Protein AF-A0A938M9D9-F1 (afdb_monomer_lite)

Foldseek 3Di:
DVVVVVVVVVVVVVVVVVPPDDPPPPPVVPVFWDKDFQDFCADPVRHTDGDIDIGGPDDDDDD

Structure (mmCIF, N/CA/C/O backbone):
data_AF-A0A938M9D9-F1
#
_entry.id   AF-A0A938M9D9-F1
#
loop_
_atom_site.group_PDB
_atom_site.id
_atom_site.type_symbol
_atom_site.label_atom_id
_atom_site.label_alt_id
_atom_site.label_comp_id
_atom_site.label_asym_id
_atom_site.label_entity_id
_atom_site.label_seq_id
_atom_site.pdbx_PDB_ins_code
_atom_site.Cartn_x
_atom_site.Cartn_y
_atom_site.Cartn_z
_atom_site.occupancy
_atom_site.B_iso_or_equiv
_atom_site.auth_seq_id
_atom_site.auth_comp_id
_atom_site.auth_asym_id
_atom_site.auth_atom_id
_atom_site.pdbx_PDB_model_num
ATOM 1 N N . MET A 1 1 ? -0.104 -38.515 -43.897 1.00 68.62 1 MET A N 1
ATOM 2 C CA . MET A 1 1 ? -1.206 -37.600 -43.517 1.00 68.62 1 MET 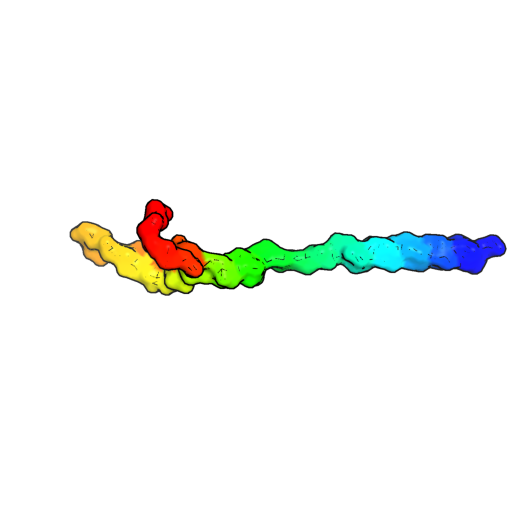A CA 1
ATOM 3 C C . MET A 1 1 ? -1.379 -37.501 -41.999 1.00 68.62 1 MET A C 1
ATOM 5 O O . MET A 1 1 ? -0.955 -36.497 -41.460 1.00 68.62 1 MET A O 1
ATOM 9 N N . ARG A 1 2 ? -1.870 -38.516 -41.263 1.00 78.06 2 ARG A N 1
ATOM 10 C CA . ARG A 1 2 ? -2.162 -38.421 -39.802 1.00 78.06 2 ARG A CA 1
ATOM 11 C C . ARG A 1 2 ? -1.002 -37.937 -38.906 1.00 78.06 2 ARG A C 1
ATOM 13 O O . ARG A 1 2 ? -1.230 -37.197 -37.960 1.00 78.06 2 ARG A O 1
ATOM 20 N N . ARG A 1 3 ? 0.243 -38.311 -39.225 1.00 79.12 3 ARG A N 1
ATOM 21 C CA . ARG A 1 3 ? 1.447 -37.875 -38.486 1.00 79.12 3 ARG A CA 1
ATOM 22 C C . ARG A 1 3 ? 1.771 -36.383 -38.671 1.00 79.12 3 ARG A C 1
ATOM 24 O O . ARG A 1 3 ? 2.276 -35.766 -37.745 1.00 79.12 3 ARG A O 1
ATOM 31 N N . LEU A 1 4 ? 1.431 -35.808 -39.829 1.00 85.19 4 LEU A N 1
ATOM 32 C CA . LEU A 1 4 ? 1.620 -34.378 -40.109 1.00 85.19 4 LEU A CA 1
ATOM 33 C C . LEU A 1 4 ? 0.639 -33.524 -39.298 1.00 85.19 4 LEU A C 1
ATOM 35 O O . LEU A 1 4 ? 1.043 -32.528 -38.715 1.00 85.19 4 LEU A O 1
ATOM 39 N N . TRP A 1 5 ? -0.618 -33.963 -39.181 1.00 85.81 5 TRP A N 1
ATOM 40 C CA . TRP A 1 5 ? -1.631 -33.287 -38.361 1.00 85.81 5 TRP A CA 1
ATOM 41 C C . TRP A 1 5 ? -1.272 -33.275 -36.869 1.00 85.81 5 TRP A C 1
ATOM 43 O O . TRP A 1 5 ? -1.444 -32.257 -36.207 1.00 85.81 5 TRP A O 1
ATOM 53 N N . LEU A 1 6 ? -0.711 -34.374 -36.353 1.00 87.75 6 LEU A N 1
ATOM 54 C CA . LEU A 1 6 ? -0.237 -34.450 -34.965 1.00 87.75 6 LEU A CA 1
ATOM 55 C C . LEU A 1 6 ? 0.947 -33.507 -34.701 1.00 87.75 6 LEU A C 1
ATOM 57 O O . LEU A 1 6 ? 0.987 -32.858 -33.660 1.00 87.75 6 LEU A O 1
ATOM 61 N N . ALA A 1 7 ? 1.884 -33.389 -35.647 1.00 87.12 7 ALA A N 1
ATOM 62 C CA . ALA A 1 7 ? 3.010 -32.462 -35.525 1.00 87.12 7 ALA A CA 1
ATOM 63 C C . ALA A 1 7 ? 2.548 -30.994 -35.521 1.00 87.12 7 ALA A C 1
ATOM 65 O O . ALA A 1 7 ? 3.043 -30.190 -34.734 1.00 87.12 7 ALA A O 1
ATOM 66 N N . LEU A 1 8 ? 1.557 -30.664 -36.354 1.00 87.12 8 LEU A N 1
ATOM 67 C CA . LEU A 1 8 ? 0.977 -29.323 -36.437 1.00 87.12 8 LEU A CA 1
ATOM 68 C C . LEU A 1 8 ? 0.216 -28.955 -35.154 1.00 87.12 8 LEU A C 1
ATOM 70 O O . LEU A 1 8 ? 0.361 -27.846 -34.649 1.00 87.12 8 LEU A O 1
ATOM 74 N N . LEU A 1 9 ? -0.513 -29.912 -34.573 1.00 86.62 9 LEU A N 1
ATOM 75 C CA . LEU A 1 9 ? -1.170 -29.745 -33.277 1.00 86.62 9 LEU A CA 1
ATOM 76 C C . LEU A 1 9 ? -0.152 -29.504 -32.146 1.00 86.62 9 LEU A C 1
ATOM 78 O O . LEU A 1 9 ? -0.325 -28.577 -31.358 1.00 86.62 9 LEU A O 1
ATOM 82 N N . CYS A 1 10 ? 0.935 -30.282 -32.091 1.00 82.81 10 CYS A N 1
ATOM 83 C CA . CYS A 1 10 ? 2.006 -30.077 -31.107 1.00 82.81 10 CYS A CA 1
ATOM 84 C C . CYS A 1 10 ? 2.659 -28.693 -31.227 1.00 82.81 10 CYS A C 1
ATOM 86 O O . CYS A 1 10 ? 2.951 -28.061 -30.212 1.00 82.81 10 CYS A O 1
ATOM 88 N N . LEU A 1 11 ? 2.865 -28.206 -32.454 1.00 84.12 11 LEU A N 1
ATOM 89 C CA . LEU A 1 11 ? 3.478 -26.901 -32.697 1.00 84.12 11 LEU A CA 1
ATOM 90 C C . LEU A 1 11 ? 2.614 -25.750 -32.156 1.00 84.12 11 LEU A C 1
ATOM 92 O O . LEU A 1 11 ? 3.146 -24.801 -31.580 1.00 84.12 11 LEU A O 1
ATOM 96 N N . VAL A 1 12 ? 1.289 -25.850 -32.295 1.00 83.06 12 VAL A N 1
ATOM 97 C CA . VAL A 1 12 ? 0.338 -24.854 -31.772 1.00 83.06 12 VAL A CA 1
ATOM 98 C C . VAL A 1 12 ? 0.323 -24.851 -30.241 1.00 83.06 12 VAL A C 1
ATOM 100 O O . VAL A 1 12 ? 0.329 -23.785 -29.627 1.00 83.06 12 VAL A O 1
ATOM 103 N N . ILE A 1 13 ? 0.374 -26.027 -29.611 1.00 80.94 13 ILE A N 1
ATOM 104 C CA . ILE A 1 13 ? 0.368 -26.145 -28.145 1.00 80.94 13 ILE A CA 1
ATOM 105 C C . ILE A 1 13 ? 1.647 -25.547 -27.533 1.00 80.94 13 ILE A C 1
ATOM 107 O O . ILE A 1 13 ? 1.569 -24.860 -26.516 1.00 80.94 13 ILE A O 1
ATOM 111 N N . MET A 1 14 ? 2.815 -25.725 -28.165 1.00 74.56 14 MET A N 1
ATOM 112 C CA . MET A 1 14 ? 4.057 -25.105 -27.675 1.00 74.56 14 MET A CA 1
ATOM 113 C C . MET A 1 14 ? 4.038 -23.571 -27.736 1.00 74.56 14 MET A C 1
ATOM 115 O O . MET A 1 14 ? 4.608 -22.930 -26.856 1.00 74.56 14 MET A O 1
ATOM 119 N N . HIS A 1 15 ? 3.363 -22.969 -28.720 1.00 69.94 15 HIS A N 1
ATOM 120 C CA . HIS A 1 15 ? 3.242 -21.507 -28.795 1.00 69.94 15 HIS A CA 1
ATOM 121 C C . HIS A 1 15 ? 2.383 -20.936 -27.661 1.00 69.94 15 HIS A C 1
ATOM 123 O O . HIS A 1 15 ? 2.709 -19.882 -27.121 1.00 69.94 15 HIS A O 1
ATOM 129 N N . ALA A 1 16 ? 1.326 -21.644 -27.254 1.00 70.38 16 ALA A N 1
ATOM 130 C CA . ALA A 1 16 ? 0.474 -21.214 -26.147 1.00 70.38 16 ALA A CA 1
ATOM 131 C C . ALA A 1 16 ? 1.216 -21.204 -24.795 1.00 70.38 16 ALA A C 1
ATOM 133 O O . ALA A 1 16 ? 0.923 -20.370 -23.940 1.00 70.38 16 ALA A O 1
ATOM 134 N N . ALA A 1 17 ? 2.208 -22.082 -24.613 1.00 67.25 17 ALA A N 1
ATOM 135 C CA . ALA A 1 17 ? 2.997 -22.154 -23.382 1.00 67.25 17 ALA A CA 1
ATOM 136 C C . ALA A 1 17 ? 3.994 -20.988 -23.217 1.00 67.25 17 ALA A C 1
ATOM 138 O O . ALA A 1 17 ? 4.328 -20.627 -22.093 1.00 67.25 17 ALA A O 1
ATOM 139 N N . LEU A 1 18 ? 4.452 -20.370 -24.313 1.00 66.25 18 LEU A N 1
ATOM 140 C CA . LEU A 1 18 ? 5.420 -19.261 -24.272 1.00 66.25 18 LEU A CA 1
ATOM 141 C C . LEU A 1 18 ? 4.779 -17.886 -24.010 1.00 66.25 18 LEU A C 1
ATOM 143 O O . LEU A 1 18 ? 5.494 -16.939 -23.700 1.00 66.25 18 LEU A O 1
ATOM 147 N N . GLY A 1 19 ? 3.451 -17.769 -24.117 1.00 61.62 19 GLY A N 1
ATOM 148 C CA . GLY A 1 19 ? 2.710 -16.521 -23.884 1.00 61.62 19 GLY A CA 1
ATOM 149 C C . GLY A 1 19 ? 2.205 -16.329 -22.450 1.00 61.62 19 GLY A C 1
ATOM 150 O O . GLY A 1 19 ? 1.582 -15.311 -22.156 1.00 61.62 19 GLY A O 1
ATOM 151 N N . GLN A 1 20 ? 2.434 -17.294 -21.553 1.00 66.38 20 GLN A N 1
ATOM 152 C CA . GLN A 1 20 ? 2.047 -17.167 -20.148 1.00 66.38 20 GLN A CA 1
ATOM 153 C C . GLN A 1 20 ? 3.094 -16.338 -19.398 1.00 66.38 20 GLN A C 1
ATOM 155 O O . GLN A 1 20 ? 3.969 -16.868 -18.715 1.00 66.38 20 GLN A O 1
ATOM 160 N N . GLU A 1 21 ? 3.014 -15.015 -19.528 1.00 60.62 21 GLU A N 1
ATOM 161 C CA . GLU A 1 21 ? 3.728 -14.120 -18.625 1.00 60.62 21 GLU A CA 1
ATOM 162 C C . GLU A 1 21 ? 3.202 -14.354 -17.202 1.00 60.62 21 GLU A C 1
ATOM 164 O O . GLU A 1 21 ? 2.031 -14.119 -16.896 1.00 60.62 21 GLU A O 1
ATOM 169 N N . ALA A 1 22 ? 4.066 -14.875 -16.326 1.00 63.66 22 ALA A N 1
ATOM 170 C CA . ALA A 1 22 ? 3.784 -14.990 -14.899 1.00 63.66 22 ALA A CA 1
ATOM 171 C C . ALA A 1 22 ? 3.332 -13.623 -14.347 1.00 63.66 22 ALA A C 1
ATOM 173 O O . ALA A 1 22 ? 3.790 -12.598 -14.860 1.00 63.66 22 ALA A O 1
ATOM 174 N N . PRO A 1 23 ? 2.475 -13.569 -13.307 1.00 59.16 23 PRO A N 1
ATOM 175 C CA . PRO A 1 23 ? 1.936 -12.318 -12.777 1.00 59.16 23 PRO A CA 1
ATOM 176 C C . PRO A 1 23 ? 3.066 -11.447 -12.200 1.00 59.16 23 PRO A C 1
ATOM 178 O O . PRO A 1 23 ? 3.379 -11.499 -11.014 1.00 59.16 23 PRO A O 1
ATOM 181 N N . AR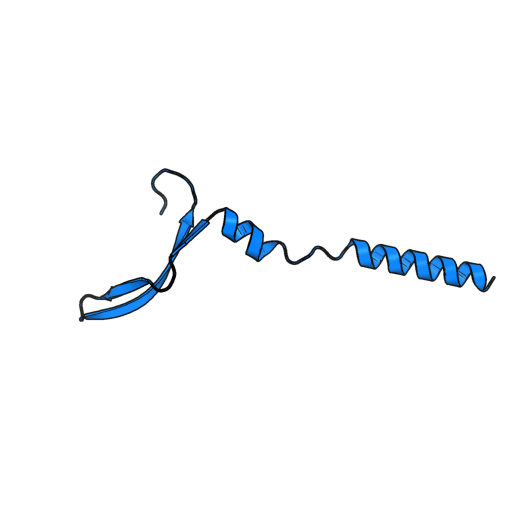G A 1 24 ? 3.699 -10.645 -13.064 1.00 58.97 24 ARG A N 1
ATOM 182 C CA . ARG A 1 24 ? 4.845 -9.775 -12.759 1.00 58.97 24 ARG A CA 1
ATOM 183 C C . ARG A 1 24 ? 4.466 -8.572 -11.896 1.00 58.97 24 ARG A C 1
ATOM 185 O O . ARG A 1 24 ? 5.339 -8.021 -11.239 1.00 58.97 24 ARG A O 1
ATOM 192 N N . GLY A 1 25 ? 3.185 -8.196 -11.861 1.00 56.50 25 GLY A N 1
ATOM 193 C CA . GLY A 1 25 ? 2.731 -6.925 -11.282 1.00 56.50 25 GLY A CA 1
ATOM 194 C C . GLY A 1 25 ? 3.079 -6.749 -9.804 1.00 56.50 25 GLY A C 1
ATOM 195 O O . GLY A 1 25 ? 3.741 -5.792 -9.433 1.00 56.50 25 GLY A O 1
ATOM 196 N N . LYS A 1 26 ? 2.735 -7.709 -8.940 1.00 56.72 26 LYS A N 1
ATOM 197 C CA . LYS A 1 26 ? 2.835 -7.482 -7.484 1.00 56.72 26 LYS A CA 1
ATOM 198 C C . LYS A 1 26 ? 4.259 -7.570 -6.924 1.00 56.72 26 LYS A C 1
ATOM 200 O O . LYS A 1 26 ? 4.590 -6.874 -5.970 1.00 56.72 26 LYS A O 1
ATOM 205 N N . ALA A 1 27 ? 5.098 -8.440 -7.487 1.00 56.38 27 ALA A N 1
ATOM 206 C CA . ALA A 1 27 ? 6.441 -8.693 -6.962 1.00 56.38 27 ALA A CA 1
ATOM 207 C C . ALA A 1 27 ? 7.484 -7.668 -7.444 1.00 56.38 27 ALA A C 1
ATOM 209 O O . ALA A 1 27 ? 8.435 -7.385 -6.719 1.00 56.38 27 ALA A O 1
ATOM 210 N N . GLU A 1 28 ? 7.321 -7.110 -8.648 1.00 58.69 28 GLU A N 1
ATOM 211 C CA . GLU A 1 28 ? 8.205 -6.057 -9.166 1.00 58.69 28 GLU A CA 1
ATOM 212 C C . GLU A 1 28 ? 7.870 -4.687 -8.552 1.00 58.69 28 GLU A C 1
ATOM 214 O O . GLU A 1 28 ? 8.780 -3.961 -8.160 1.00 58.69 28 GLU A O 1
ATOM 219 N N . GLU A 1 29 ? 6.588 -4.360 -8.352 1.00 57.78 29 GLU A N 1
ATOM 220 C CA . GLU A 1 29 ? 6.158 -3.109 -7.702 1.00 57.78 29 GLU A CA 1
ATOM 221 C C . GLU A 1 29 ? 6.653 -2.999 -6.248 1.00 57.78 29 GLU A C 1
ATOM 223 O O . GLU A 1 29 ? 7.114 -1.939 -5.817 1.00 57.78 29 GLU A O 1
ATOM 228 N N . ALA A 1 30 ? 6.676 -4.116 -5.510 1.00 58.25 30 ALA A N 1
ATOM 229 C CA . ALA A 1 30 ? 7.211 -4.180 -4.147 1.00 58.25 30 ALA A CA 1
ATOM 230 C C . ALA A 1 30 ? 8.717 -3.847 -4.055 1.00 58.25 30 ALA A C 1
ATOM 232 O O . ALA A 1 30 ? 9.216 -3.500 -2.981 1.00 58.25 30 ALA A O 1
ATOM 233 N N . LYS A 1 31 ? 9.463 -3.919 -5.168 1.00 65.38 31 LYS A N 1
ATOM 234 C CA . LYS A 1 31 ? 10.884 -3.531 -5.215 1.00 65.38 31 LYS A CA 1
ATOM 235 C C . LYS A 1 31 ? 11.085 -2.024 -5.347 1.00 65.38 31 LYS A C 1
ATOM 237 O O . LYS A 1 31 ? 12.182 -1.551 -5.069 1.00 65.38 31 LYS A O 1
ATOM 242 N N . LEU A 1 32 ? 10.061 -1.275 -5.762 1.00 73.31 32 LEU A N 1
ATOM 243 C CA . LEU A 1 32 ? 10.140 0.164 -6.039 1.00 73.31 32 LEU A CA 1
ATOM 244 C C . LEU A 1 32 ? 9.689 1.023 -4.850 1.00 73.31 32 LEU A C 1
ATOM 246 O O . LEU A 1 32 ? 10.094 2.183 -4.7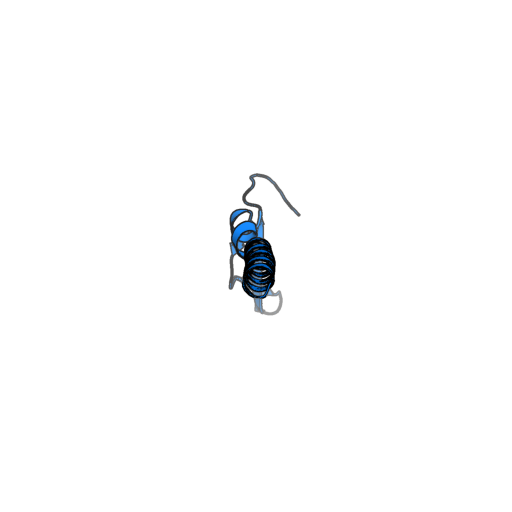27 1.00 73.31 32 LEU A O 1
ATOM 250 N N . ALA A 1 33 ? 8.892 0.447 -3.951 1.00 82.25 33 ALA A N 1
ATOM 251 C CA . ALA A 1 33 ? 8.345 1.122 -2.784 1.00 82.25 33 ALA A CA 1
ATOM 252 C C . ALA A 1 33 ? 8.823 0.497 -1.462 1.00 82.25 33 ALA A C 1
ATOM 254 O O . ALA A 1 33 ? 9.268 -0.651 -1.391 1.00 82.25 33 ALA A O 1
ATOM 255 N N . ILE A 1 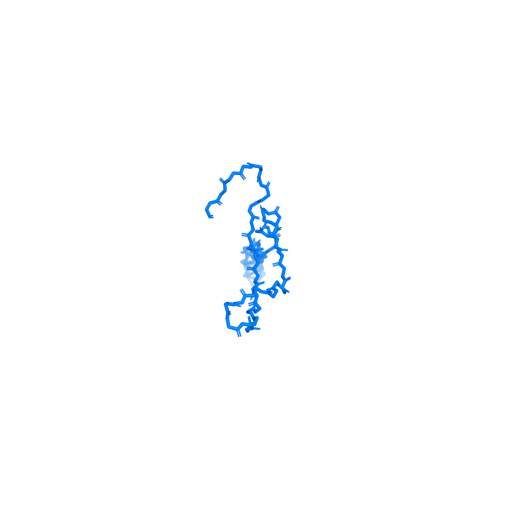34 ? 8.772 1.302 -0.409 1.00 87.81 34 ILE A N 1
ATOM 256 C CA . ILE A 1 34 ? 8.825 0.889 0.988 1.00 87.81 34 ILE A CA 1
ATOM 257 C C . ILE A 1 34 ? 7.372 0.859 1.450 1.00 87.81 34 ILE A C 1
ATOM 259 O O . ILE A 1 34 ? 6.674 1.865 1.322 1.00 87.81 34 ILE A O 1
ATOM 263 N N . VAL A 1 35 ? 6.932 -0.288 1.956 1.00 89.69 35 VAL A N 1
ATOM 264 C CA . VAL A 1 35 ? 5.593 -0.467 2.521 1.00 89.69 35 VAL A CA 1
ATOM 265 C C . VAL A 1 35 ? 5.753 -0.647 4.025 1.00 89.69 35 VAL A C 1
ATOM 267 O O . VAL A 1 35 ? 6.435 -1.572 4.461 1.00 89.69 35 VAL A O 1
ATOM 270 N N . GLU A 1 36 ? 5.162 0.251 4.802 1.00 92.00 36 GLU A N 1
ATOM 271 C CA . GLU A 1 36 ? 4.996 0.105 6.247 1.00 92.00 36 GLU A CA 1
ATOM 272 C C . GLU A 1 36 ? 3.551 -0.304 6.505 1.00 92.00 36 GLU A C 1
ATOM 274 O O . GLU A 1 36 ? 2.632 0.458 6.210 1.00 92.00 36 GLU A O 1
ATOM 279 N N . THR A 1 37 ? 3.351 -1.520 7.001 1.00 92.38 37 THR A N 1
ATOM 280 C CA . THR A 1 37 ? 2.022 -2.055 7.307 1.00 92.38 37 THR A CA 1
ATOM 281 C C . THR A 1 37 ? 1.680 -1.869 8.778 1.00 92.38 37 THR A C 1
ATOM 283 O O . THR A 1 37 ? 2.567 -1.666 9.611 1.00 92.38 37 THR A O 1
ATOM 286 N N . ASP A 1 38 ? 0.390 -1.971 9.098 1.00 91.75 38 ASP A N 1
ATOM 287 C CA . ASP A 1 38 ? -0.122 -1.989 10.477 1.00 91.75 38 ASP A CA 1
ATOM 288 C C . ASP A 1 38 ? 0.214 -0.725 11.293 1.00 91.75 38 ASP A C 1
ATOM 290 O O . ASP A 1 38 ? 0.377 -0.757 12.519 1.00 91.75 38 ASP A O 1
ATOM 294 N N . VAL A 1 39 ? 0.288 0.430 10.626 1.00 95.19 39 VAL A N 1
ATOM 295 C CA . VAL A 1 39 ? 0.496 1.712 11.300 1.00 95.19 39 VAL A CA 1
ATOM 296 C C . VAL A 1 39 ? -0.818 2.164 11.926 1.00 95.19 39 VAL A C 1
ATOM 298 O O . VAL A 1 39 ? -1.797 2.450 11.239 1.00 95.19 39 VAL A O 1
ATOM 301 N N . MET A 1 40 ? -0.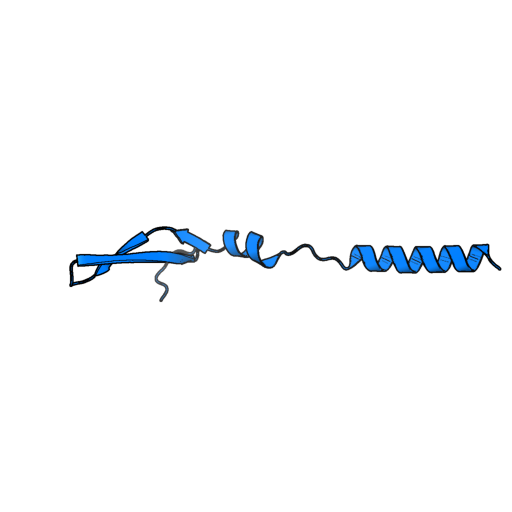832 2.267 13.254 1.00 96.19 40 MET A N 1
ATOM 302 C CA . MET A 1 40 ? -1.995 2.733 14.009 1.00 96.19 40 MET A CA 1
ATOM 303 C C . MET A 1 40 ? -2.011 4.263 14.098 1.00 96.19 40 MET A C 1
ATOM 305 O O . MET A 1 40 ? -1.515 4.843 15.067 1.00 96.19 40 MET A O 1
ATOM 309 N N . ALA A 1 41 ? -2.587 4.915 13.088 1.00 95.50 41 ALA A N 1
ATOM 310 C CA . ALA A 1 41 ? -2.663 6.368 12.999 1.00 95.50 41 ALA A CA 1
ATOM 311 C C . ALA A 1 41 ? -3.613 6.936 14.074 1.00 95.50 41 ALA A C 1
ATOM 313 O O . ALA A 1 41 ? -4.801 6.591 14.079 1.00 95.50 41 ALA A O 1
ATOM 314 N N . PRO A 1 42 ? -3.124 7.779 15.004 1.00 97.19 42 PRO A N 1
ATOM 315 C CA . PRO A 1 42 ? -3.949 8.318 16.074 1.00 97.19 42 PRO A CA 1
ATOM 316 C C . PRO A 1 42 ? -4.868 9.427 15.557 1.00 97.19 42 PRO A C 1
ATOM 318 O O . PRO A 1 42 ? -4.444 10.322 14.826 1.00 97.19 42 PRO A O 1
ATOM 321 N N . MET A 1 43 ? -6.120 9.398 15.996 1.00 98.00 43 MET A N 1
ATOM 322 C CA . MET A 1 43 ? -7.098 10.449 15.746 1.00 98.00 43 MET A CA 1
ATOM 323 C C . MET A 1 43 ? -7.218 11.398 16.944 1.00 98.00 43 MET A C 1
ATOM 325 O O . MET A 1 43 ? -6.832 11.076 18.070 1.00 98.00 43 MET A O 1
ATOM 329 N N . ARG A 1 44 ? -7.787 12.589 16.706 1.00 97.88 44 ARG A N 1
ATOM 330 C CA . ARG A 1 44 ? -8.026 13.619 17.738 1.00 97.88 44 ARG A CA 1
ATOM 331 C C . ARG A 1 44 ? -8.864 13.100 18.913 1.00 97.88 44 ARG A C 1
ATOM 333 O O . ARG A 1 44 ? -8.708 13.570 20.032 1.00 97.88 44 ARG A O 1
ATOM 340 N N . ASP A 1 45 ? -9.784 12.187 18.640 1.00 97.44 45 ASP A N 1
ATOM 341 C CA . ASP A 1 45 ? -10.726 11.600 19.598 1.00 97.44 45 ASP A CA 1
ATOM 342 C C . ASP A 1 45 ? -10.165 10.375 20.345 1.00 97.44 45 ASP A C 1
ATOM 344 O O . ASP A 1 45 ? -10.856 9.803 21.185 1.00 97.44 45 ASP A O 1
ATOM 348 N N . GLY A 1 46 ? -8.918 9.978 20.075 1.00 96.56 46 GLY A N 1
ATOM 349 C CA . GLY A 1 46 ? -8.272 8.825 20.704 1.00 96.56 46 GLY A CA 1
ATOM 350 C C . GLY A 1 46 ? -8.510 7.488 19.995 1.00 96.56 46 GLY A C 1
ATOM 351 O O . GLY A 1 46 ? -7.914 6.485 20.394 1.00 96.56 46 GLY A O 1
ATOM 352 N N . VAL A 1 47 ? -9.314 7.454 18.927 1.00 97.00 47 VAL A N 1
ATOM 353 C CA . VAL A 1 47 ? -9.435 6.279 18.051 1.00 97.00 47 VAL A CA 1
ATOM 354 C C . VAL A 1 47 ? -8.142 6.100 17.247 1.00 97.00 47 VAL A C 1
ATOM 356 O O . VAL A 1 47 ? -7.413 7.058 16.985 1.00 97.00 47 VAL A O 1
ATOM 359 N N . LYS A 1 48 ? -7.823 4.860 16.862 1.00 97.50 48 LYS A N 1
ATOM 360 C CA . LYS A 1 48 ? -6.674 4.549 16.003 1.00 97.50 48 LYS A CA 1
ATOM 361 C C . LYS A 1 48 ? -7.137 3.889 14.710 1.00 97.50 48 LYS A C 1
ATOM 363 O O . LYS A 1 48 ? -7.926 2.947 14.760 1.00 97.50 48 LYS A O 1
ATOM 368 N N . LEU A 1 49 ? -6.614 4.350 13.578 1.00 96.94 49 LEU A N 1
ATOM 369 C CA . LEU A 1 49 ? -6.893 3.785 12.257 1.00 96.94 49 LEU A CA 1
ATOM 370 C C . LEU A 1 49 ? -5.759 2.856 11.831 1.00 96.94 49 LEU A C 1
ATOM 372 O O . LEU A 1 49 ? -4.599 3.263 11.856 1.00 96.94 49 LEU A O 1
ATOM 376 N N . ALA A 1 50 ? -6.092 1.637 11.413 1.00 97.00 50 ALA A N 1
ATOM 377 C CA . ALA A 1 50 ? -5.132 0.739 10.783 1.00 97.00 50 ALA A CA 1
ATOM 378 C C . ALA A 1 50 ? -4.831 1.250 9.369 1.00 97.00 50 ALA A C 1
ATOM 380 O O . ALA A 1 50 ? -5.740 1.371 8.546 1.00 97.00 50 ALA A O 1
ATOM 381 N N . THR A 1 51 ? -3.575 1.611 9.123 1.00 95.94 51 THR A N 1
ATOM 382 C CA . THR A 1 51 ? -3.139 2.266 7.889 1.00 95.94 51 THR A CA 1
ATOM 383 C C . THR A 1 51 ? -1.875 1.606 7.362 1.00 95.94 51 THR A C 1
ATOM 385 O O . THR A 1 51 ? -0.933 1.384 8.120 1.00 95.94 51 THR A O 1
ATOM 388 N N . ASP A 1 52 ? -1.831 1.380 6.052 1.00 94.81 52 ASP A N 1
ATOM 389 C CA . ASP A 1 52 ? -0.602 1.028 5.347 1.00 94.81 52 ASP A CA 1
ATOM 390 C C . ASP A 1 52 ? -0.016 2.283 4.688 1.00 94.81 52 ASP A C 1
ATOM 392 O O . ASP A 1 52 ? -0.723 3.037 4.015 1.00 94.81 52 ASP A O 1
ATOM 396 N N . ILE A 1 53 ? 1.283 2.517 4.869 1.00 92.44 53 ILE A N 1
ATOM 397 C CA . ILE A 1 53 ? 2.008 3.648 4.287 1.00 92.44 53 ILE A CA 1
ATOM 398 C C . ILE A 1 53 ? 2.924 3.129 3.181 1.00 92.44 53 ILE A C 1
ATOM 400 O O . ILE A 1 53 ? 3.869 2.383 3.433 1.00 92.44 53 ILE A O 1
ATOM 404 N N . VAL A 1 54 ? 2.679 3.567 1.947 1.00 91.56 54 VAL A N 1
ATOM 405 C CA . VAL A 1 54 ? 3.502 3.225 0.780 1.00 91.56 54 VAL A CA 1
ATOM 406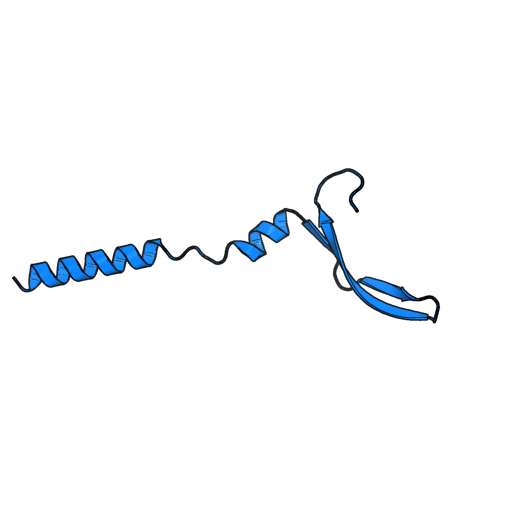 C C . VAL A 1 54 ? 4.282 4.461 0.347 1.00 91.56 54 VAL A C 1
ATOM 408 O O . VAL A 1 54 ? 3.685 5.460 -0.045 1.00 91.56 54 VAL A O 1
ATOM 411 N N . ARG A 1 55 ? 5.618 4.406 0.391 1.00 89.81 55 ARG A N 1
ATOM 412 C CA . ARG A 1 55 ? 6.492 5.500 -0.074 1.00 89.81 55 ARG A CA 1
ATOM 413 C C . ARG A 1 55 ? 7.535 5.016 -1.083 1.00 89.81 55 ARG A C 1
ATOM 415 O O . ARG A 1 55 ? 7.995 3.881 -0.974 1.00 89.81 55 ARG A O 1
ATOM 422 N N . PRO A 1 56 ? 7.951 5.838 -2.060 1.00 90.12 56 PRO A N 1
ATOM 423 C CA . PRO A 1 56 ? 8.972 5.432 -3.022 1.00 90.12 56 PRO A CA 1
ATOM 424 C C . PRO A 1 56 ? 10.330 5.205 -2.342 1.00 90.12 56 PRO A C 1
ATOM 426 O O . PRO A 1 56 ? 10.692 5.904 -1.396 1.00 90.12 56 PRO A O 1
ATOM 429 N N . ARG A 1 57 ? 11.136 4.274 -2.868 1.00 85.25 57 ARG A N 1
ATOM 430 C CA . ARG A 1 57 ? 12.552 4.085 -2.484 1.00 85.25 57 ARG A CA 1
ATOM 431 C C . ARG A 1 57 ? 13.462 5.148 -3.116 1.00 85.25 57 ARG A C 1
ATOM 433 O O . ARG A 1 57 ? 14.480 4.826 -3.722 1.00 85.25 57 ARG A O 1
ATOM 440 N N . LYS A 1 58 ? 13.073 6.418 -3.042 1.00 85.44 58 LYS A N 1
ATOM 441 C CA . LYS A 1 58 ? 13.847 7.546 -3.568 1.00 85.44 58 LYS A CA 1
ATOM 442 C C . LYS A 1 58 ? 14.005 8.592 -2.475 1.00 85.44 58 LYS A C 1
ATOM 444 O O . LYS A 1 58 ? 13.083 8.828 -1.702 1.00 85.44 58 LYS A O 1
ATOM 449 N N . GLU A 1 59 ? 15.170 9.223 -2.424 1.00 82.06 59 GLU A N 1
ATOM 450 C CA . GLU A 1 59 ? 15.409 10.357 -1.536 1.00 82.06 59 GLU A CA 1
ATOM 451 C C . GLU A 1 59 ? 14.698 11.616 -2.053 1.00 82.06 59 GLU A C 1
ATOM 453 O O . GLU A 1 59 ? 14.600 11.850 -3.261 1.00 82.06 59 GLU A O 1
ATOM 458 N N . GLY A 1 60 ? 14.194 12.434 -1.131 1.00 85.44 60 GLY A N 1
ATOM 459 C CA . GLY A 1 60 ? 13.469 13.665 -1.439 1.00 85.44 60 GLY A CA 1
ATOM 460 C C . GLY A 1 60 ? 12.098 13.729 -0.773 1.00 85.44 60 GLY A C 1
ATOM 461 O O . GLY A 1 60 ? 11.736 12.876 0.034 1.00 85.44 60 GLY A O 1
ATOM 462 N N . LYS A 1 61 ? 11.341 14.781 -1.093 1.00 84.94 61 LYS A N 1
ATOM 463 C CA . LYS A 1 61 ? 9.967 14.972 -0.617 1.00 84.94 61 LYS A CA 1
ATOM 464 C C . LYS A 1 61 ? 8.997 14.549 -1.714 1.00 84.94 61 LYS A C 1
ATOM 466 O O . LYS A 1 61 ? 9.131 15.002 -2.848 1.00 84.94 61 LYS A O 1
ATOM 471 N N . PHE A 1 62 ? 8.030 13.718 -1.353 1.00 83.81 62 PHE A N 1
ATOM 472 C CA . PHE A 1 62 ? 6.982 13.225 -2.240 1.00 83.81 62 PHE A CA 1
ATOM 473 C C . PHE A 1 62 ? 5.629 13.492 -1.567 1.00 83.81 62 PHE A C 1
ATOM 475 O O . PHE A 1 62 ? 5.569 13.361 -0.340 1.00 83.81 62 PHE A O 1
ATOM 482 N N . PRO A 1 63 ? 4.610 13.951 -2.318 1.00 80.81 63 PRO A N 1
ATOM 483 C CA . PRO A 1 63 ? 3.259 14.113 -1.789 1.00 80.81 63 PRO A CA 1
ATOM 484 C C . PRO A 1 63 ? 2.603 12.764 -1.483 1.00 80.81 63 PRO A C 1
ATOM 486 O O . PRO A 1 63 ? 2.987 11.758 -2.126 1.00 80.81 63 PRO A O 1
#

Sequence (63 aa):
MRRLWLALLCLVIMHAALGQEAPRGKAEEAKLAIVETDVMAPMRDGVKLATDIVRPRKEGKFP

pLDDT: mean 81.25, std 13.45, range [56.38, 98.0]

Secondary structure (DSSP, 8-state):
-HHHHHHHHHHHHHHHHHT-----HHHHHTTTEEEEEEEEEEPTTS-EEEEEEEEESSSS---

Radius of gyration: 24.85 Å; chains: 1; bounding box: 26×53×64 Å